Protein AF-A0A930EZW5-F1 (afdb_monomer)

Radius of gyration: 25.45 Å; Cα contacts (8 Å, |Δi|>4): 173; chains: 1; bounding box: 62×46×80 Å

Nearest PDB structures (foldseek):
  3tg9-assembly1_B  TM=8.718E-01  e=4.411E-03  Halalkalibacterium halodurans C-125
  1pwd-assembly1_A  TM=7.500E-01  e=1.173E-03  Streptomyces sp. R61
  3wwx-assembly1_A  TM=7.269E-01  e=1.323E-03  Streptomyces sp. 82F2
  3tg9-assembly1_A  TM=8.314E-01  e=5.960E-03  Halalkalibacterium halodurans C-125
  4y7p-assembly2_A  TM=7.668E-01  e=8.054E-03  Bacillus cereus

Foldseek 3Di:
DDDPDDDDDDPVVLLVVLVLLPDCVNDPPVVSVQQQDFDAPPDDAQWGHGNQWIWRQDPVRDIWIKDWDDDDQKIWIWTRHDVQSDIDTDIDPGDDLVRLVCSCVVCVRDPDPDPVVCVVCVPPDDPPPSCVRCVVVVVPPDPDPDPPPDPDPPPPPPPPPVPPPPPPPDDDDDD

Mean predicted aligned error: 14.69 Å

Secondary structure (DSSP, 8-state):
---SS-----HHHHHHHHHHHT-TTTS-HHHHHHHTS---TTS-SSEEE-SS-EEEE-TTS-EEEEEEEEETTEEEEEEEETTTTEEE--EESS--GGGGGGGGGGGGTS-----THHHH-TTSS-TTTTHHHHHHHHTTS---------TTSTTSSSSSSTTSSSSSSS-----

Solvent-accessible surface area (backbone atoms only — not comparable to full-atom values): 11528 Å² total; per-residue (Å²): 141,83,81,92,68,90,84,83,83,49,68,66,54,56,48,51,50,56,55,39,75,73,36,76,86,65,47,58,67,75,58,55,56,49,32,75,36,78,68,49,75,91,53,94,68,44,64,31,33,29,64,89,30,39,32,38,49,45,95,86,70,51,67,52,37,30,41,80,46,79,54,97,48,25,33,34,39,40,34,52,41,77,90,66,73,42,74,48,70,56,76,35,86,52,70,54,76,70,60,59,60,54,63,58,61,50,51,79,68,44,97,61,95,66,73,60,70,53,66,79,46,78,79,61,93,60,99,52,64,68,44,84,73,37,66,76,61,66,76,75,57,77,81,76,77,71,78,80,80,69,98,75,76,90,79,76,83,85,79,73,70,82,72,72,80,76,78,82,84,84,87,90,81,91,135

pLDDT: mean 73.07, std 25.07, range [30.05, 97.5]

Sequence (175 aa):
IYGDKNIYTTPRDLFNFSKALFSKDFLPKELMEKVFEPYSNEKKGVNNYGLGFRLKVFDEGKKLTYHNGWWHGSNTVFIHLRESITPIIPLSNKYSRKIYGTMLLSTLFEDFPFEIDKVINPDAETADSTEVFAEDTERAKTPKKKPKKTSADSLKATKTEETIQKTSESTEEED

Structure (mmCIF, N/CA/C/O backbone):
data_AF-A0A930EZW5-F1
#
_entry.id   AF-A0A930EZW5-F1
#
loop_
_atom_site.group_PDB
_atom_site.id
_atom_site.type_symbol
_atom_site.label_atom_id
_atom_site.label_alt_id
_atom_site.label_comp_id
_atom_site.label_asym_id
_atom_site.label_entity_id
_atom_site.label_seq_id
_atom_site.pdbx_PDB_ins_code
_atom_site.Cartn_x
_atom_site.Cartn_y
_atom_site.Cartn_z
_atom_site.occupancy
_atom_site.B_iso_or_equiv
_atom_site.auth_seq_id
_atom_site.auth_comp_id
_atom_site.auth_asym_id
_atom_site.auth_atom_id
_atom_site.pdbx_PDB_model_num
ATOM 1 N N . ILE A 1 1 ? 15.414 -15.643 11.398 1.00 51.69 1 ILE A N 1
ATOM 2 C CA . ILE A 1 1 ? 14.175 -14.908 11.747 1.00 51.69 1 ILE A CA 1
ATOM 3 C C . ILE A 1 1 ? 13.871 -13.993 10.564 1.00 51.69 1 ILE A C 1
ATOM 5 O O . ILE A 1 1 ? 14.757 -13.234 10.193 1.00 51.69 1 ILE A O 1
ATOM 9 N N . TYR A 1 2 ? 12.712 -14.156 9.918 1.00 73.94 2 TYR A N 1
ATOM 10 C CA . TYR A 1 2 ? 12.267 -13.402 8.731 1.00 73.94 2 TYR A CA 1
ATOM 11 C C . TYR A 1 2 ? 11.090 -12.494 9.125 1.00 73.94 2 TYR A C 1
ATOM 13 O O . TYR A 1 2 ? 10.327 -12.881 10.007 1.00 73.94 2 TYR A O 1
ATOM 21 N N . GLY A 1 3 ? 10.930 -11.319 8.504 1.00 81.56 3 GLY A N 1
ATOM 22 C CA . GLY A 1 3 ? 9.793 -10.436 8.813 1.00 81.56 3 GLY A CA 1
ATOM 23 C C . GLY A 1 3 ? 9.713 -9.118 8.036 1.00 81.56 3 GLY A C 1
ATOM 24 O O . GLY A 1 3 ? 8.628 -8.572 7.895 1.00 81.56 3 GLY A O 1
ATOM 25 N N . ASP A 1 4 ? 10.821 -8.614 7.493 1.00 83.06 4 ASP A N 1
ATOM 26 C CA . ASP A 1 4 ? 10.832 -7.389 6.682 1.00 83.06 4 ASP A CA 1
ATOM 27 C C . ASP A 1 4 ? 10.528 -7.657 5.196 1.00 83.06 4 ASP A C 1
ATOM 29 O O . ASP A 1 4 ? 9.942 -6.818 4.512 1.00 83.06 4 ASP A O 1
ATOM 33 N N . LYS A 1 5 ? 10.972 -8.813 4.681 1.00 84.00 5 LYS A N 1
ATOM 34 C CA . LYS A 1 5 ? 10.952 -9.188 3.258 1.00 84.00 5 LYS A CA 1
ATOM 35 C C . LYS A 1 5 ? 10.784 -10.704 3.076 1.00 84.00 5 LYS A C 1
ATOM 37 O O . LYS A 1 5 ? 10.674 -11.447 4.050 1.00 84.00 5 LYS A O 1
ATOM 42 N N . ASN A 1 6 ? 10.855 -11.157 1.818 1.00 87.81 6 ASN A N 1
ATOM 43 C CA . ASN A 1 6 ? 10.820 -12.560 1.354 1.00 87.81 6 ASN A CA 1
ATOM 44 C C . ASN A 1 6 ? 9.431 -13.163 1.089 1.00 87.81 6 ASN A C 1
ATOM 46 O O . ASN A 1 6 ? 9.313 -14.375 0.92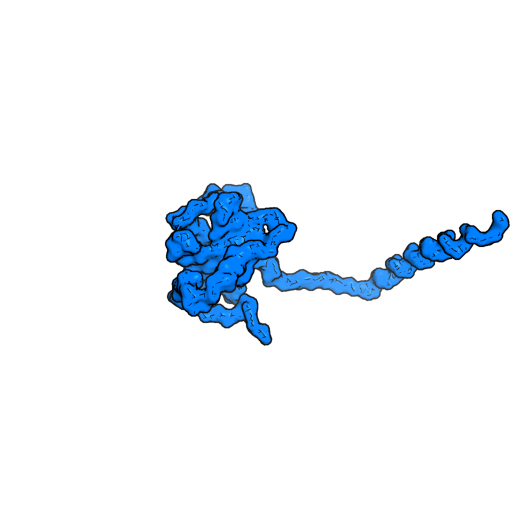7 1.00 87.81 6 ASN A O 1
ATOM 50 N N . ILE A 1 7 ? 8.393 -12.332 0.981 1.00 90.31 7 ILE A N 1
ATOM 51 C CA . ILE A 1 7 ? 7.096 -12.769 0.453 1.00 90.31 7 ILE A CA 1
ATOM 52 C C . ILE A 1 7 ? 7.133 -12.686 -1.075 1.00 90.31 7 ILE A C 1
ATOM 54 O O . ILE A 1 7 ? 7.425 -11.633 -1.642 1.00 90.31 7 ILE A O 1
ATOM 58 N N . TYR A 1 8 ? 6.808 -13.798 -1.730 1.00 91.06 8 TYR A N 1
ATOM 59 C CA . TYR A 1 8 ? 6.550 -13.865 -3.167 1.00 91.06 8 TYR A CA 1
ATOM 60 C C . TYR A 1 8 ? 5.039 -13.913 -3.383 1.00 91.06 8 TYR A C 1
ATOM 62 O O . TYR A 1 8 ? 4.331 -14.610 -2.660 1.00 91.06 8 TYR A O 1
ATOM 70 N N . THR A 1 9 ? 4.531 -13.142 -4.340 1.00 93.56 9 THR A N 1
ATOM 71 C CA . THR A 1 9 ? 3.088 -12.950 -4.520 1.00 93.56 9 THR A CA 1
ATOM 72 C C . THR A 1 9 ? 2.756 -12.598 -5.968 1.00 93.56 9 THR A C 1
ATOM 74 O O . THR A 1 9 ? 3.645 -12.253 -6.751 1.00 93.56 9 THR A O 1
ATOM 77 N N . THR A 1 10 ? 1.477 -12.671 -6.327 1.00 96.00 10 THR A N 1
ATOM 78 C CA . THR A 1 10 ? 0.946 -12.226 -7.621 1.00 96.00 10 THR A CA 1
ATOM 79 C C . THR A 1 10 ? 0.025 -11.010 -7.445 1.00 96.00 10 THR A C 1
ATOM 81 O O . THR A 1 10 ? -0.491 -10.786 -6.347 1.00 96.00 10 THR A O 1
ATOM 84 N N . PRO A 1 11 ? -0.275 -10.232 -8.508 1.00 95.25 11 PRO A N 1
ATOM 85 C CA . PRO A 1 11 ? -1.289 -9.176 -8.425 1.00 95.25 11 PRO A CA 1
ATOM 86 C C . PRO A 1 11 ? -2.646 -9.682 -7.921 1.00 95.25 11 PRO A C 1
ATOM 88 O O . PRO A 1 11 ? -3.350 -8.970 -7.212 1.00 95.25 11 PRO A O 1
ATOM 91 N N . ARG A 1 12 ? -3.006 -10.925 -8.266 1.00 97.44 12 ARG A N 1
ATOM 92 C CA . ARG A 1 12 ? -4.258 -11.560 -7.840 1.00 97.44 12 ARG A CA 1
ATOM 93 C C . ARG A 1 12 ? -4.275 -11.825 -6.336 1.00 97.44 12 ARG A C 1
ATOM 95 O O . ARG A 1 12 ? -5.296 -11.593 -5.696 1.00 97.44 12 ARG A O 1
ATOM 102 N N . ASP A 1 13 ? -3.155 -12.265 -5.777 1.00 97.50 13 ASP A N 1
ATOM 103 C CA . ASP A 1 13 ? -3.037 -12.505 -4.338 1.00 97.50 13 ASP A CA 1
ATOM 104 C C . ASP A 1 13 ? -3.046 -11.189 -3.559 1.00 97.50 13 ASP A C 1
ATOM 106 O O . ASP A 1 13 ? -3.759 -11.076 -2.567 1.00 97.50 13 ASP A O 1
ATOM 110 N N . LEU A 1 14 ? -2.344 -10.160 -4.048 1.00 96.75 14 LEU A N 1
ATOM 111 C CA . LEU A 1 14 ? -2.392 -8.813 -3.466 1.00 96.75 14 LEU A CA 1
ATOM 112 C C . LEU A 1 14 ? -3.793 -8.190 -3.555 1.00 96.75 14 LEU A C 1
ATOM 114 O O . LEU A 1 14 ? -4.225 -7.494 -2.638 1.00 96.75 14 LEU A O 1
ATOM 118 N N . PHE A 1 15 ? -4.538 -8.470 -4.624 1.00 97.12 15 PHE A N 1
ATOM 119 C CA . PHE A 1 15 ? -5.938 -8.074 -4.729 1.00 97.12 15 PHE A CA 1
ATOM 120 C C . PHE A 1 15 ? -6.807 -8.783 -3.681 1.00 97.12 15 PHE A C 1
ATOM 122 O O . PHE A 1 15 ? -7.602 -8.135 -3.001 1.00 97.12 15 PHE A O 1
ATOM 129 N N . ASN A 1 16 ? -6.624 -10.092 -3.490 1.0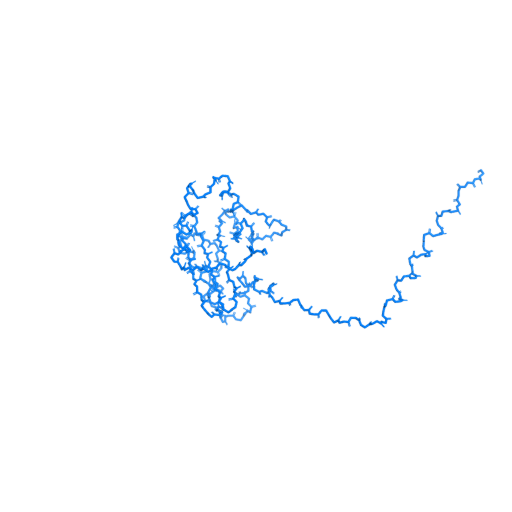0 97.12 16 ASN A N 1
ATOM 130 C CA . ASN A 1 16 ? -7.307 -10.835 -2.429 1.00 97.12 16 ASN A CA 1
ATOM 131 C C . ASN A 1 16 ? -6.912 -10.339 -1.031 1.00 97.12 16 ASN A C 1
ATOM 133 O O . ASN A 1 16 ? -7.776 -10.240 -0.164 1.00 97.12 16 ASN A O 1
ATOM 137 N N . PHE A 1 17 ? -5.648 -9.968 -0.824 1.00 96.69 17 PHE A N 1
ATOM 138 C CA . PHE A 1 17 ? -5.186 -9.332 0.407 1.00 96.69 17 PHE A CA 1
ATOM 139 C C . PHE A 1 17 ? -5.894 -7.992 0.642 1.00 96.69 17 PHE A C 1
ATOM 141 O O . PHE A 1 17 ? -6.427 -7.774 1.725 1.00 96.69 17 PHE A O 1
ATOM 148 N N . SER A 1 18 ? -6.015 -7.141 -0.384 1.00 96.44 18 SER A N 1
ATOM 149 C CA . SER A 1 18 ? -6.806 -5.905 -0.295 1.00 96.44 18 SER A CA 1
ATOM 150 C C . SER A 1 18 ? -8.262 -6.179 0.092 1.00 96.44 18 SER A C 1
ATOM 152 O O . SER A 1 18 ? -8.799 -5.529 0.982 1.00 96.44 18 SER A O 1
ATOM 154 N N . LYS A 1 19 ? -8.897 -7.190 -0.518 1.00 96.12 19 LYS A N 1
ATOM 155 C CA . LYS A 1 19 ? -10.256 -7.610 -0.141 1.00 96.12 19 LYS A CA 1
ATOM 156 C C . LYS A 1 19 ? -10.332 -8.079 1.311 1.00 96.12 19 LYS A C 1
ATOM 158 O O . LYS A 1 19 ? -11.300 -7.762 1.996 1.00 96.12 19 LYS A O 1
ATOM 163 N N . ALA A 1 20 ? -9.329 -8.819 1.778 1.00 96.38 20 ALA A N 1
ATOM 164 C CA . ALA A 1 20 ? -9.262 -9.291 3.153 1.00 96.38 20 ALA A CA 1
ATOM 165 C C . ALA A 1 20 ? -9.151 -8.128 4.152 1.00 96.38 20 ALA A C 1
ATOM 167 O O . ALA A 1 20 ? -9.811 -8.169 5.182 1.00 96.38 20 ALA A O 1
ATOM 168 N N . LEU A 1 21 ? -8.428 -7.050 3.821 1.00 95.44 21 LEU A N 1
ATOM 169 C CA . LEU A 1 21 ? -8.335 -5.845 4.661 1.00 95.44 21 LEU A CA 1
ATOM 170 C C . LEU A 1 21 ? -9.682 -5.130 4.883 1.00 95.44 21 LEU A C 1
ATOM 172 O O . LEU A 1 21 ? -9.831 -4.407 5.862 1.00 95.44 21 LEU A O 1
ATOM 176 N N . PHE A 1 22 ? -10.678 -5.352 4.023 1.00 94.06 22 PHE A N 1
ATOM 177 C CA . PHE A 1 22 ? -12.045 -4.856 4.235 1.00 94.06 22 PHE A CA 1
ATOM 178 C C . PHE A 1 22 ? -12.946 -5.844 4.990 1.00 94.06 22 PHE A C 1
ATOM 180 O O . PHE A 1 22 ? -14.046 -5.482 5.412 1.00 94.06 22 PHE A O 1
ATOM 187 N N . SER A 1 23 ? -12.512 -7.096 5.156 1.00 94.38 23 SER A N 1
ATOM 188 C CA . SER A 1 23 ? -13.294 -8.128 5.829 1.00 94.38 23 SER A CA 1
ATOM 189 C C . SER A 1 23 ? -13.230 -7.977 7.347 1.00 94.38 23 SER A C 1
ATOM 191 O O . SER A 1 23 ? -12.157 -7.812 7.927 1.00 94.38 23 SER A O 1
ATOM 193 N N . LYS A 1 24 ? -14.383 -8.130 8.006 1.00 93.38 24 LYS A N 1
ATOM 194 C CA . LYS A 1 24 ? -14.480 -8.187 9.475 1.00 93.38 24 LYS A CA 1
ATOM 195 C C . LYS A 1 24 ? -13.850 -9.455 10.059 1.00 93.38 24 LYS A C 1
ATOM 197 O O . LYS A 1 24 ? -13.481 -9.458 11.227 1.00 93.38 24 LYS A O 1
ATOM 202 N N . ASP A 1 25 ? -13.710 -10.494 9.238 1.00 94.31 25 ASP A N 1
ATOM 203 C CA . ASP A 1 25 ? -13.208 -11.805 9.656 1.00 94.31 25 ASP A CA 1
ATOM 204 C C . ASP A 1 25 ? -11.689 -11.950 9.460 1.00 94.31 25 ASP A C 1
ATOM 206 O O . ASP A 1 25 ? -11.120 -12.979 9.812 1.00 94.31 25 ASP A O 1
ATOM 210 N N . PHE A 1 26 ? -11.015 -10.947 8.878 1.00 95.06 26 PHE A N 1
ATOM 211 C CA . PHE A 1 26 ? -9.572 -11.015 8.630 1.00 95.06 26 PHE A CA 1
ATOM 212 C C . PHE A 1 26 ? -8.742 -10.615 9.853 1.00 95.06 26 PHE A C 1
ATOM 214 O O . PHE A 1 26 ? -7.850 -11.358 10.255 1.00 95.06 26 PHE A O 1
ATOM 221 N N . LEU A 1 27 ? -9.043 -9.461 10.460 1.00 95.12 27 LEU A N 1
ATOM 222 C CA . LEU A 1 27 ? -8.457 -9.019 11.729 1.00 95.12 27 LEU A CA 1
ATOM 223 C C . LEU A 1 27 ? -9.552 -8.445 12.638 1.00 95.12 27 LEU A C 1
ATOM 225 O O . LEU A 1 27 ? -10.509 -7.853 12.130 1.00 95.12 27 LEU A O 1
ATOM 229 N N . PRO A 1 28 ? -9.393 -8.530 13.973 1.00 95.81 28 PRO A N 1
ATOM 230 C CA . PRO A 1 28 ? -10.262 -7.824 14.906 1.00 95.81 28 PRO A CA 1
ATOM 231 C C . PRO A 1 28 ? -10.328 -6.331 14.578 1.00 95.81 28 PRO A C 1
ATOM 233 O O . PRO A 1 28 ? -9.307 -5.719 14.257 1.00 95.81 28 PRO A O 1
ATOM 236 N N . LYS A 1 29 ? -11.516 -5.731 14.712 1.00 94.00 29 LYS A N 1
ATOM 237 C CA . LYS A 1 29 ? -11.761 -4.318 14.378 1.00 94.00 29 LYS A CA 1
ATOM 238 C C . LYS A 1 29 ? -10.740 -3.373 15.026 1.00 94.00 29 LYS A C 1
ATOM 240 O O . LYS A 1 29 ? -10.168 -2.537 14.336 1.00 94.00 29 LYS A O 1
ATOM 245 N N . GLU A 1 30 ? -10.462 -3.563 16.314 1.00 94.88 30 GLU A N 1
ATOM 246 C CA . GLU A 1 30 ? -9.492 -2.753 17.066 1.00 94.88 30 GLU A CA 1
ATOM 247 C C . GLU A 1 30 ? -8.074 -2.834 16.488 1.00 94.88 30 GLU A C 1
ATOM 249 O O . GLU A 1 30 ? -7.335 -1.854 16.486 1.00 94.88 30 GLU A O 1
ATOM 254 N N . LEU A 1 31 ? -7.677 -4.006 15.984 1.00 94.62 31 LEU A N 1
ATOM 255 C CA . LEU A 1 31 ? -6.369 -4.184 15.364 1.00 94.62 31 LEU A CA 1
ATOM 256 C C . LEU A 1 31 ? -6.341 -3.558 13.968 1.00 94.62 3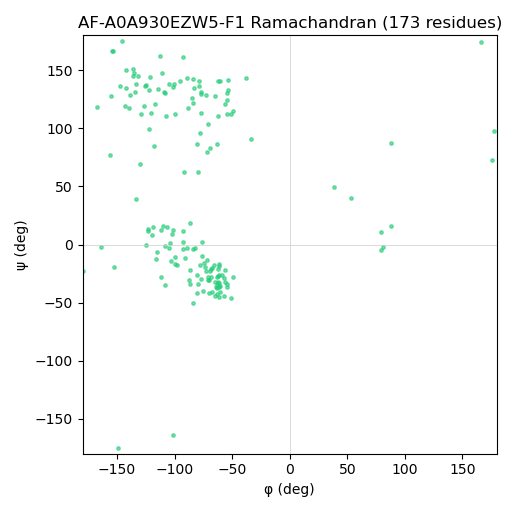1 LEU A C 1
ATOM 258 O O . LEU A 1 31 ? -5.361 -2.910 13.614 1.00 94.62 31 LEU A O 1
ATOM 262 N N . MET A 1 32 ? -7.422 -3.704 13.200 1.00 94.81 32 MET A N 1
ATOM 263 C CA . MET A 1 32 ? -7.541 -3.100 11.874 1.00 94.81 32 MET A CA 1
ATOM 264 C C . MET A 1 32 ? -7.478 -1.567 11.928 1.00 94.81 32 MET A C 1
ATOM 266 O O . MET A 1 32 ? -6.876 -0.940 11.061 1.00 94.81 32 MET A O 1
ATOM 270 N N . GLU A 1 33 ? -8.054 -0.946 12.958 1.00 92.88 33 GLU A N 1
ATOM 271 C CA . GLU A 1 33 ? -7.954 0.503 13.169 1.00 92.88 33 GLU A CA 1
ATOM 272 C C . GLU A 1 33 ? -6.502 0.941 13.413 1.00 92.88 33 GLU A C 1
ATOM 274 O O . GLU A 1 33 ? -6.043 1.895 12.782 1.00 92.88 33 GLU A O 1
ATOM 279 N N . LYS A 1 34 ? -5.750 0.177 14.216 1.00 94.75 34 LYS A N 1
ATOM 280 C CA . LYS A 1 34 ? -4.324 0.429 14.490 1.00 94.75 34 LYS A CA 1
ATOM 281 C C . LYS A 1 34 ? -3.434 0.286 13.257 1.00 94.75 34 LYS A C 1
ATOM 283 O O . LYS A 1 34 ? -2.451 1.006 13.126 1.00 94.75 34 LYS A O 1
ATOM 288 N N . VAL A 1 35 ? -3.766 -0.607 12.320 1.00 94.75 35 VAL A N 1
ATOM 289 C CA . VAL A 1 35 ? -2.978 -0.800 11.084 1.00 94.75 35 VAL A CA 1
ATOM 290 C C . VAL A 1 35 ? -2.795 0.506 10.308 1.00 94.75 35 VAL A C 1
ATOM 292 O O . VAL A 1 35 ? -1.715 0.763 9.776 1.00 94.75 35 VAL A O 1
ATOM 295 N N . PHE A 1 36 ? -3.817 1.358 10.297 1.00 93.94 36 PHE A N 1
ATOM 296 C CA . PHE A 1 36 ? -3.841 2.603 9.528 1.00 93.94 36 PHE A CA 1
ATOM 297 C C . PHE A 1 36 ? -3.772 3.859 10.411 1.00 93.94 36 PHE A C 1
ATOM 299 O O . PHE A 1 36 ? -4.104 4.966 9.969 1.00 93.94 36 PHE A O 1
ATOM 306 N N . GLU A 1 37 ? -3.373 3.693 11.669 1.00 94.06 37 GLU A N 1
ATOM 307 C CA . GLU A 1 37 ? -3.135 4.792 12.591 1.00 94.06 37 GLU A CA 1
ATOM 308 C C . GLU A 1 37 ? -1.723 5.374 12.372 1.00 94.06 37 GLU A C 1
ATOM 310 O O . GLU A 1 37 ? -0.765 4.616 12.217 1.00 94.06 37 GLU A O 1
ATOM 315 N N . PRO A 1 38 ? -1.567 6.708 12.317 1.00 93.25 38 PRO A N 1
ATOM 316 C CA . PRO A 1 38 ? -0.263 7.343 12.163 1.00 93.25 38 PRO A CA 1
ATOM 317 C C . PRO A 1 38 ? 0.537 7.356 13.477 1.00 93.25 38 PRO A C 1
ATOM 319 O O . PRO A 1 38 ? 0.190 8.079 14.414 1.00 93.25 38 PRO A O 1
ATOM 322 N N . TYR A 1 39 ? 1.652 6.623 13.529 1.00 92.38 39 TYR A N 1
ATOM 323 C CA . TYR A 1 39 ? 2.529 6.560 14.709 1.00 92.38 39 TYR A CA 1
ATOM 324 C C . TYR A 1 39 ? 3.822 7.385 14.587 1.00 92.38 39 TYR A C 1
ATOM 326 O O . TYR A 1 39 ? 4.490 7.644 15.586 1.00 92.38 39 TYR A O 1
ATOM 334 N N . SER A 1 40 ? 4.189 7.835 13.386 1.00 87.75 40 SER A N 1
ATOM 335 C CA . SER A 1 40 ? 5.449 8.537 13.103 1.00 87.75 40 SER A CA 1
ATOM 336 C C . SER A 1 40 ? 5.311 10.062 13.223 1.00 87.75 40 SER A C 1
ATOM 338 O O . SER A 1 40 ? 5.522 10.791 12.256 1.00 87.75 40 SER A O 1
ATOM 340 N N . ASN A 1 41 ? 4.977 10.554 14.419 1.00 84.19 41 ASN A N 1
ATOM 341 C CA . ASN A 1 41 ? 4.662 11.972 14.662 1.00 84.19 41 ASN A CA 1
ATOM 342 C C . ASN A 1 41 ? 5.865 12.829 15.115 1.00 84.19 41 ASN A C 1
ATOM 344 O O . ASN A 1 41 ? 5.693 13.969 15.539 1.00 84.19 41 ASN A O 1
ATOM 348 N N . GLU A 1 42 ? 7.092 12.303 15.027 1.00 83.12 42 GLU A N 1
ATOM 349 C CA . GLU A 1 42 ? 8.320 13.002 15.450 1.00 83.12 42 GLU A CA 1
ATOM 350 C C . GLU A 1 42 ? 8.671 14.208 14.565 1.00 83.12 42 GLU A C 1
ATOM 352 O O . GLU A 1 42 ? 9.309 15.159 15.017 1.00 83.12 42 GLU A O 1
ATOM 357 N N . LYS A 1 43 ? 8.266 14.176 13.291 1.00 79.19 43 LYS A N 1
ATOM 358 C CA . LYS A 1 43 ? 8.494 15.251 12.322 1.00 79.19 43 LYS A CA 1
ATOM 359 C C . LYS A 1 43 ? 7.161 15.734 11.778 1.00 79.19 43 LYS A C 1
ATOM 361 O O . LYS A 1 43 ? 6.334 14.929 11.364 1.00 79.19 43 LYS A O 1
ATOM 366 N N . LYS A 1 44 ? 6.978 17.055 11.735 1.00 77.94 44 LYS A N 1
ATOM 367 C CA . LYS A 1 44 ? 5.831 17.659 11.050 1.00 77.94 44 LYS A CA 1
ATOM 368 C C . LYS A 1 44 ? 5.937 17.370 9.553 1.00 77.94 44 LYS A C 1
ATOM 370 O O . LYS A 1 44 ? 6.975 17.643 8.952 1.00 77.94 44 LYS A O 1
ATOM 375 N N . GLY A 1 45 ? 4.876 16.825 8.971 1.00 83.31 45 GLY A N 1
ATOM 376 C CA . GLY A 1 45 ? 4.801 16.524 7.547 1.00 83.31 45 GLY A CA 1
ATOM 377 C C . GLY A 1 45 ? 3.630 15.608 7.209 1.00 83.31 45 GLY A C 1
ATOM 378 O O . GLY A 1 45 ? 2.949 15.095 8.092 1.00 83.31 45 GLY A O 1
ATOM 379 N N . VAL A 1 46 ? 3.432 15.399 5.909 1.00 86.94 46 VAL A N 1
ATOM 380 C CA . VAL A 1 46 ? 2.366 14.543 5.362 1.00 86.94 46 VAL A CA 1
ATOM 381 C C . VAL A 1 46 ? 2.721 13.058 5.498 1.00 86.94 46 VAL A C 1
ATOM 383 O O . VAL A 1 46 ? 1.845 12.209 5.629 1.00 86.94 46 VAL A O 1
ATOM 386 N N . ASN A 1 47 ? 4.011 12.718 5.474 1.00 89.25 47 ASN A N 1
ATOM 387 C CA . ASN A 1 47 ? 4.476 11.334 5.523 1.00 89.25 47 ASN A CA 1
ATOM 388 C C . ASN A 1 47 ? 4.386 10.764 6.944 1.00 89.25 47 ASN A C 1
ATOM 390 O O . ASN A 1 47 ? 4.914 11.340 7.892 1.00 89.25 47 ASN A O 1
ATOM 394 N N . ASN A 1 48 ? 3.773 9.591 7.073 1.00 92.94 48 ASN A N 1
ATOM 395 C CA . ASN A 1 48 ? 3.615 8.878 8.332 1.00 92.94 48 ASN A CA 1
ATOM 396 C C . ASN A 1 48 ? 3.691 7.351 8.117 1.00 92.94 48 ASN A C 1
ATOM 398 O O . ASN A 1 48 ? 3.801 6.864 6.986 1.00 92.94 48 ASN A O 1
ATOM 402 N N . TYR A 1 49 ? 3.653 6.583 9.204 1.00 93.44 49 TYR A N 1
ATOM 403 C CA . TYR A 1 49 ? 3.761 5.127 9.181 1.00 93.44 49 TYR A CA 1
ATOM 404 C C . TYR A 1 49 ? 2.772 4.504 10.174 1.00 93.44 49 TYR A C 1
ATOM 406 O O . TYR A 1 49 ? 2.737 4.899 11.341 1.00 93.44 49 TYR A O 1
ATOM 414 N N . GLY A 1 50 ? 1.981 3.548 9.687 1.00 94.12 50 GLY A N 1
ATOM 415 C CA . GLY A 1 50 ? 1.107 2.684 10.483 1.00 94.12 50 GLY A CA 1
ATOM 416 C C . GLY A 1 50 ? 1.716 1.295 10.679 1.00 94.12 50 GLY A C 1
ATOM 417 O O . GLY A 1 50 ? 2.905 1.082 10.441 1.00 94.12 50 GLY A O 1
ATOM 418 N N . LEU A 1 51 ? 0.926 0.300 11.083 1.00 94.50 51 LEU A N 1
ATOM 419 C CA . LEU A 1 51 ? 1.456 -1.059 11.251 1.00 94.50 51 LEU A CA 1
ATOM 420 C C . LEU A 1 51 ? 1.602 -1.746 9.890 1.00 94.50 51 LEU A C 1
ATOM 422 O O . LEU A 1 51 ? 0.658 -2.318 9.355 1.00 94.50 51 LEU A O 1
ATOM 426 N N . GLY A 1 52 ? 2.809 -1.685 9.328 1.00 92.75 52 GLY A N 1
ATOM 427 C CA . GLY A 1 52 ? 3.129 -2.330 8.052 1.00 92.75 52 GLY A CA 1
ATOM 428 C C . GLY A 1 52 ? 2.648 -1.568 6.816 1.00 92.75 52 GLY A C 1
ATOM 429 O O . GLY A 1 52 ? 2.735 -2.104 5.718 1.00 92.75 52 GLY A O 1
ATOM 430 N N . PHE A 1 53 ? 2.191 -0.322 6.969 1.00 95.56 53 PHE A N 1
ATOM 431 C CA . PHE A 1 53 ? 1.804 0.555 5.864 1.00 95.56 53 PHE A CA 1
ATOM 432 C C . PHE A 1 53 ? 2.417 1.942 6.007 1.00 95.56 53 PHE A C 1
ATOM 434 O O . PHE A 1 53 ? 2.530 2.493 7.100 1.00 95.56 53 PHE A O 1
ATOM 441 N N . ARG A 1 54 ? 2.754 2.530 4.863 1.00 94.44 54 ARG A N 1
ATOM 442 C CA . ARG A 1 54 ? 3.063 3.948 4.729 1.00 94.44 54 ARG A CA 1
ATOM 443 C C . ARG A 1 54 ? 1.768 4.722 4.573 1.00 94.44 54 ARG A C 1
ATOM 445 O O . ARG A 1 54 ? 0.836 4.270 3.905 1.00 94.44 54 ARG A O 1
ATOM 452 N N . LEU A 1 55 ? 1.738 5.898 5.179 1.00 93.44 55 LEU A N 1
ATOM 453 C CA . LEU A 1 55 ? 0.587 6.784 5.179 1.00 93.44 55 LEU A CA 1
ATOM 454 C C . LEU A 1 55 ? 1.026 8.156 4.667 1.00 93.44 55 LEU A C 1
ATOM 456 O O . LEU A 1 55 ? 2.078 8.659 5.059 1.00 93.44 55 LEU A O 1
ATOM 460 N N . LYS A 1 56 ? 0.220 8.766 3.801 1.00 91.31 56 LYS A N 1
ATOM 461 C CA . LYS A 1 56 ? 0.238 10.214 3.580 1.00 91.31 56 LYS A CA 1
ATOM 462 C C . LYS A 1 56 ? -1.029 10.788 4.204 1.00 91.31 56 LYS A C 1
ATOM 464 O O . LYS A 1 56 ? -2.124 10.469 3.749 1.00 91.31 56 LY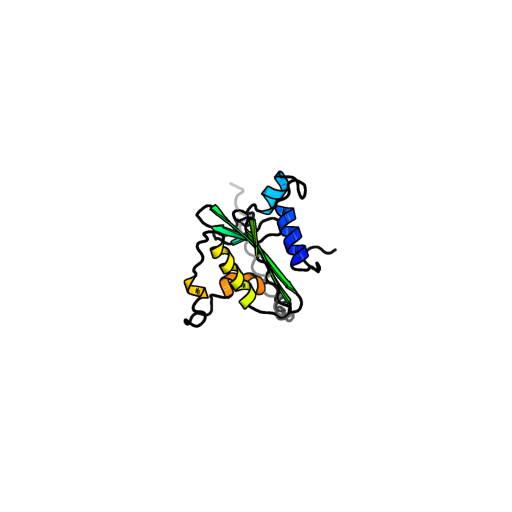S A O 1
ATOM 469 N N . VAL A 1 57 ? -0.865 11.540 5.288 1.00 90.75 57 VAL A N 1
ATOM 470 C CA . VAL A 1 57 ? -1.942 12.177 6.053 1.00 90.75 57 VAL A CA 1
ATOM 471 C C . VAL A 1 57 ? -2.015 13.636 5.625 1.00 90.75 57 VAL A C 1
ATOM 473 O O . VAL A 1 57 ? -1.079 14.394 5.868 1.00 90.75 57 VAL A O 1
ATOM 476 N N . PHE A 1 58 ? -3.103 14.005 4.959 1.00 88.00 58 PHE A N 1
ATOM 477 C CA . PHE A 1 58 ? -3.326 15.364 4.468 1.00 88.00 58 PHE A CA 1
ATOM 478 C C . PHE A 1 58 ? -4.110 16.199 5.490 1.00 88.00 58 PHE A C 1
ATOM 480 O O . PHE A 1 58 ? -4.769 15.644 6.372 1.00 88.00 58 PHE A O 1
ATOM 487 N N . ASP A 1 59 ? -4.063 17.527 5.354 1.00 77.38 59 ASP A N 1
ATOM 488 C CA . ASP A 1 59 ? -4.662 18.471 6.314 1.00 77.38 59 ASP A CA 1
ATOM 489 C C . ASP A 1 59 ? -6.188 18.308 6.457 1.00 77.38 59 ASP A C 1
ATOM 491 O O . ASP A 1 59 ? -6.749 18.562 7.519 1.00 77.38 59 ASP A O 1
ATOM 495 N N . GLU A 1 60 ? -6.856 17.793 5.421 1.00 76.88 60 GLU A N 1
ATOM 496 C CA . GLU A 1 60 ? -8.291 17.465 5.424 1.00 76.88 60 GLU A CA 1
ATOM 497 C C . GLU A 1 60 ? -8.628 16.168 6.187 1.00 76.88 60 GLU A C 1
ATOM 499 O O . GLU A 1 60 ? -9.773 15.723 6.205 1.00 76.88 60 GLU A O 1
ATOM 504 N N . GLY A 1 61 ? -7.634 15.503 6.785 1.00 78.69 61 GLY A N 1
ATOM 505 C CA . GLY A 1 61 ? -7.798 14.218 7.467 1.00 78.69 61 GLY A CA 1
ATOM 506 C C . GLY A 1 61 ? -7.864 13.007 6.530 1.00 78.69 61 GLY A C 1
ATOM 507 O O . GLY A 1 61 ? -7.862 11.873 7.018 1.00 78.69 61 GLY A O 1
ATOM 508 N N . LYS A 1 62 ? -7.859 13.223 5.206 1.00 87.44 62 LYS A N 1
ATOM 509 C CA . LYS A 1 62 ? -7.732 12.169 4.189 1.00 87.44 62 LYS A CA 1
ATOM 510 C C . LYS A 1 62 ? -6.386 11.459 4.316 1.00 87.44 62 LYS A C 1
ATOM 512 O O . LYS A 1 62 ? -5.349 12.083 4.567 1.00 87.44 62 LYS A O 1
ATOM 517 N N . LYS A 1 63 ? -6.396 10.137 4.130 1.00 91.25 63 LYS A N 1
ATOM 518 C CA . LYS A 1 63 ? -5.216 9.282 4.312 1.00 91.25 63 LYS A CA 1
ATOM 519 C C . LYS A 1 63 ? -5.000 8.386 3.107 1.00 91.25 63 LYS A C 1
ATOM 521 O O . LYS A 1 63 ? -5.734 7.424 2.899 1.00 91.25 63 LYS A O 1
ATOM 526 N N . LEU A 1 64 ? -3.919 8.629 2.381 1.00 92.69 64 LEU A N 1
ATOM 527 C CA . LEU A 1 64 ? -3.460 7.706 1.354 1.00 92.69 64 LEU A CA 1
ATOM 528 C C . LEU A 1 64 ? -2.610 6.613 1.999 1.00 92.69 64 LEU A C 1
ATOM 530 O O . LEU A 1 64 ? -1.575 6.891 2.606 1.00 92.69 64 LEU A O 1
ATOM 534 N N . THR A 1 65 ? -3.026 5.363 1.818 1.00 95.12 65 THR A N 1
ATOM 535 C CA . THR A 1 65 ? -2.344 4.198 2.386 1.00 95.12 65 THR A CA 1
ATOM 536 C C . THR A 1 65 ? -1.629 3.406 1.301 1.00 95.12 65 THR A C 1
ATOM 538 O O . THR A 1 65 ? -2.224 3.061 0.278 1.00 95.12 65 THR A O 1
ATOM 541 N N . TYR A 1 66 ? -0.355 3.085 1.520 1.00 95.81 66 TYR A N 1
ATOM 542 C CA . TYR A 1 66 ? 0.441 2.347 0.545 1.00 95.81 66 TYR A CA 1
ATOM 543 C C . TYR A 1 66 ? 1.594 1.561 1.174 1.00 95.81 66 TYR A C 1
ATOM 545 O O . TYR A 1 66 ? 1.973 1.770 2.322 1.00 95.81 66 TYR A O 1
ATOM 553 N N . HIS A 1 67 ? 2.192 0.654 0.409 1.00 95.44 67 HIS A N 1
ATOM 554 C CA . HIS A 1 67 ? 3.431 -0.022 0.763 1.00 95.44 67 HIS A CA 1
ATOM 555 C C . HIS A 1 67 ? 4.309 -0.216 -0.474 1.00 95.44 67 HIS A C 1
ATOM 557 O O . HIS A 1 67 ? 3.842 -0.648 -1.528 1.00 95.44 67 HIS A O 1
ATOM 563 N N . ASN A 1 68 ? 5.601 0.076 -0.334 1.00 93.75 68 ASN A N 1
ATOM 564 C CA . ASN A 1 68 ? 6.584 -0.071 -1.403 1.00 93.75 68 ASN A CA 1
ATOM 565 C C . ASN A 1 68 ? 7.382 -1.363 -1.214 1.00 93.75 68 ASN A C 1
ATOM 567 O O . ASN A 1 68 ? 7.801 -1.692 -0.105 1.00 93.75 68 ASN A O 1
ATOM 571 N N . GLY A 1 69 ? 7.630 -2.077 -2.308 1.00 92.31 69 GLY A N 1
ATOM 572 C CA . GLY A 1 69 ? 8.543 -3.213 -2.352 1.00 92.31 69 GLY A CA 1
ATOM 573 C C . GLY A 1 69 ? 9.740 -2.894 -3.236 1.00 92.31 69 GLY A C 1
ATOM 574 O O . GLY A 1 69 ? 9.587 -2.377 -4.341 1.00 92.31 69 GLY A O 1
ATOM 575 N N . TRP A 1 70 ? 10.943 -3.206 -2.760 1.00 91.38 70 TRP A N 1
ATOM 576 C CA . TRP A 1 70 ? 12.151 -3.182 -3.580 1.00 91.38 70 TRP A CA 1
ATOM 577 C C . TRP A 1 70 ? 13.083 -4.323 -3.181 1.00 91.38 70 TRP A C 1
ATOM 579 O O . TRP A 1 70 ? 13.538 -4.412 -2.030 1.00 91.38 70 TRP A O 1
ATOM 589 N N . TRP A 1 71 ? 13.346 -5.207 -4.142 1.00 88.69 71 TRP A N 1
ATOM 590 C CA . TRP A 1 71 ? 14.180 -6.383 -3.943 1.00 88.69 71 TRP A CA 1
ATOM 591 C C . TRP A 1 71 ? 14.801 -6.871 -5.252 1.00 88.69 71 TRP A C 1
ATOM 593 O O . TRP A 1 71 ? 14.091 -7.066 -6.232 1.00 88.69 71 TRP A O 1
ATOM 603 N N . HIS A 1 72 ? 16.126 -7.060 -5.265 1.00 86.25 72 HIS A N 1
ATOM 604 C CA . HIS A 1 72 ? 16.911 -7.611 -6.385 1.00 86.25 72 HIS A CA 1
ATOM 605 C C . HIS A 1 72 ? 16.465 -7.164 -7.787 1.00 86.25 72 HIS A C 1
ATOM 607 O O . HIS A 1 72 ? 16.286 -7.964 -8.698 1.00 86.25 72 HIS A O 1
ATOM 613 N N . GLY A 1 73 ? 16.292 -5.854 -7.962 1.00 86.12 73 GLY A N 1
ATOM 614 C CA . GLY A 1 73 ? 15.933 -5.280 -9.256 1.00 86.12 73 GLY A CA 1
ATOM 615 C C . GLY A 1 73 ? 14.447 -5.355 -9.599 1.00 86.12 73 GLY A C 1
ATOM 616 O O . GLY A 1 73 ? 14.073 -4.784 -10.608 1.00 86.12 73 GLY A O 1
ATOM 617 N N . SER A 1 74 ? 13.592 -5.952 -8.772 1.00 91.06 74 SER A N 1
ATOM 618 C CA . SER A 1 74 ? 12.138 -5.781 -8.852 1.00 91.06 74 SER A CA 1
ATOM 619 C C . SER A 1 74 ? 11.682 -4.685 -7.891 1.00 91.06 74 SER A C 1
ATOM 621 O O . SER A 1 74 ? 12.193 -4.573 -6.771 1.00 91.06 74 SER A O 1
ATOM 623 N N . ASN A 1 75 ? 10.727 -3.864 -8.317 1.00 93.88 75 ASN A N 1
ATOM 624 C CA . ASN A 1 75 ? 10.063 -2.901 -7.447 1.00 93.88 75 ASN A CA 1
ATOM 625 C C . ASN A 1 75 ? 8.551 -2.903 -7.668 1.00 93.88 75 ASN A C 1
ATOM 627 O O . ASN A 1 75 ? 8.062 -3.181 -8.761 1.00 93.88 75 ASN A O 1
ATOM 631 N N . THR A 1 76 ? 7.816 -2.646 -6.594 1.00 94.56 76 THR A N 1
ATOM 632 C CA . THR A 1 76 ? 6.360 -2.768 -6.530 1.00 94.56 76 THR A CA 1
ATOM 633 C C . THR A 1 76 ? 5.796 -1.635 -5.686 1.00 94.56 76 THR A C 1
ATOM 635 O O . THR A 1 76 ? 6.443 -1.178 -4.740 1.00 94.56 76 THR A O 1
ATOM 638 N N . VAL A 1 77 ? 4.575 -1.218 -5.995 1.00 95.50 77 VAL A N 1
ATOM 639 C CA . VAL A 1 77 ? 3.778 -0.351 -5.122 1.00 95.50 77 VAL A CA 1
ATOM 640 C C . VAL A 1 77 ? 2.459 -1.069 -4.882 1.00 95.50 77 VAL A C 1
ATOM 642 O O . VAL A 1 77 ? 1.895 -1.666 -5.794 1.00 95.50 77 VAL A O 1
ATOM 645 N N . PHE A 1 78 ? 1.988 -1.058 -3.647 1.00 97.12 78 PHE A N 1
ATOM 646 C CA . PHE A 1 78 ? 0.657 -1.517 -3.287 1.00 97.12 78 PHE A CA 1
ATOM 647 C C . PHE A 1 78 ? -0.064 -0.346 -2.644 1.00 97.12 78 PHE A C 1
ATOM 649 O O . PHE A 1 78 ? 0.347 0.104 -1.580 1.00 97.12 78 PHE A O 1
ATOM 656 N N . ILE A 1 79 ? -1.095 0.173 -3.297 1.00 96.62 79 ILE A N 1
ATOM 657 C CA . ILE A 1 79 ? -1.907 1.279 -2.787 1.00 96.62 79 ILE A CA 1
ATOM 658 C C . ILE A 1 79 ? -3.260 0.700 -2.417 1.00 96.62 79 ILE A C 1
ATOM 660 O O . ILE A 1 79 ? -3.856 -0.027 -3.213 1.00 96.62 79 ILE A O 1
ATOM 664 N N . HIS A 1 80 ? -3.730 1.019 -1.219 1.00 96.06 80 HIS A N 1
ATOM 665 C CA . HIS A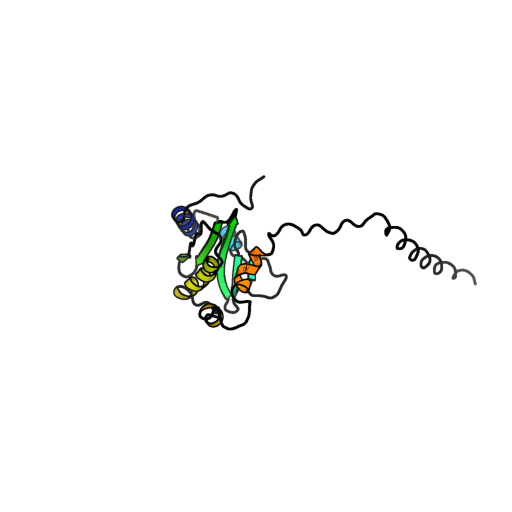 1 80 ? -4.996 0.540 -0.689 1.00 96.06 80 HIS A CA 1
ATOM 666 C C . HIS A 1 80 ? -5.874 1.741 -0.341 1.00 96.06 80 HIS A C 1
ATOM 668 O O . HIS A 1 80 ? -5.687 2.380 0.695 1.00 96.06 80 HIS A O 1
ATOM 674 N N . LEU A 1 81 ? -6.801 2.062 -1.243 1.00 94.75 81 LEU A N 1
ATOM 675 C CA . LEU A 1 81 ? -7.717 3.186 -1.098 1.00 94.75 81 LEU A CA 1
ATOM 676 C C . LEU A 1 81 ? -8.965 2.731 -0.346 1.00 94.75 81 LEU A C 1
ATOM 678 O O . LEU A 1 81 ? -9.666 1.810 -0.779 1.00 94.75 81 LEU A O 1
ATOM 682 N N . ARG A 1 82 ? -9.190 3.320 0.829 1.00 91.19 82 ARG A N 1
ATOM 683 C CA . ARG A 1 82 ? -10.188 2.836 1.791 1.00 91.19 82 ARG A CA 1
ATOM 684 C C . ARG A 1 82 ? -11.574 3.419 1.554 1.00 91.19 82 ARG A C 1
ATOM 686 O O . ARG A 1 82 ? -12.547 2.736 1.857 1.00 91.19 82 ARG A O 1
ATOM 693 N N . GLU A 1 83 ? -11.664 4.639 1.034 1.00 91.50 83 GLU A N 1
ATOM 694 C CA . GLU A 1 83 ? -12.943 5.318 0.799 1.00 91.50 83 GLU A CA 1
ATOM 695 C C . GLU A 1 83 ? -13.579 4.810 -0.501 1.00 91.50 83 GLU A C 1
ATOM 697 O O . GLU A 1 83 ? -14.762 4.480 -0.541 1.00 91.50 83 GLU A O 1
ATOM 702 N N . SER A 1 84 ? -12.758 4.640 -1.537 1.00 92.75 84 SER A N 1
ATOM 703 C CA . SER A 1 84 ? -13.139 4.143 -2.866 1.00 92.75 84 SER A CA 1
ATOM 704 C C . SER A 1 84 ? -13.075 2.616 -3.019 1.00 92.75 84 SER A C 1
ATOM 706 O O . SER A 1 84 ? -13.399 2.093 -4.086 1.00 92.75 84 SER A O 1
ATOM 708 N N . ILE A 1 85 ? -12.639 1.884 -1.984 1.00 93.62 85 ILE A N 1
ATOM 709 C CA . ILE A 1 85 ? -12.533 0.409 -1.961 1.00 93.62 85 ILE A CA 1
ATOM 710 C C . ILE A 1 85 ? -11.724 -0.115 -3.168 1.00 93.62 85 ILE A C 1
ATOM 712 O O . ILE A 1 85 ? -12.048 -1.121 -3.800 1.00 93.62 85 ILE A O 1
ATOM 716 N N . THR A 1 86 ? -10.645 0.587 -3.524 1.00 94.25 86 THR A N 1
ATOM 717 C CA . THR A 1 86 ? -9.897 0.325 -4.761 1.00 94.25 86 THR A CA 1
ATOM 718 C C . THR A 1 86 ? -8.406 0.113 -4.488 1.00 94.25 86 THR A C 1
ATOM 720 O O . THR A 1 86 ? -7.725 1.010 -3.993 1.00 94.25 86 THR A O 1
ATOM 723 N N . PRO A 1 87 ? -7.841 -1.064 -4.812 1.00 96.44 87 PRO A N 1
ATOM 724 C CA . PRO A 1 87 ? -6.398 -1.250 -4.796 1.00 96.44 87 PRO A CA 1
ATOM 725 C C . PRO A 1 87 ? -5.748 -0.892 -6.137 1.00 96.44 87 PRO A C 1
ATOM 727 O O . PRO A 1 87 ? -6.258 -1.243 -7.200 1.00 96.44 87 PRO A O 1
ATOM 730 N N . ILE A 1 88 ? -4.556 -0.299 -6.085 1.00 96.75 88 ILE A N 1
ATOM 731 C CA . ILE A 1 88 ? -3.688 -0.086 -7.254 1.00 96.75 88 ILE A CA 1
ATOM 732 C C . ILE A 1 88 ? -2.401 -0.886 -7.024 1.00 96.75 88 ILE A C 1
ATOM 734 O O . ILE A 1 88 ? -1.719 -0.703 -6.014 1.00 96.75 88 ILE A O 1
ATOM 738 N N . ILE A 1 89 ? -2.097 -1.820 -7.936 1.00 97.06 89 ILE A N 1
ATOM 739 C CA . ILE A 1 89 ? -1.069 -2.861 -7.734 1.00 97.06 89 ILE A CA 1
ATOM 740 C C . ILE A 1 89 ? -0.099 -2.933 -8.927 1.00 97.06 89 ILE A C 1
ATOM 742 O O . ILE A 1 89 ? -0.118 -3.891 -9.706 1.00 97.06 89 ILE A O 1
ATOM 746 N N . PRO A 1 90 ? 0.749 -1.919 -9.127 1.00 95.12 90 PRO A N 1
ATOM 747 C CA . PRO A 1 90 ? 1.791 -1.964 -10.136 1.00 95.12 90 PRO A CA 1
ATOM 748 C C . PRO A 1 90 ? 2.972 -2.825 -9.671 1.00 95.12 90 PRO A C 1
ATOM 750 O O . PRO A 1 90 ? 3.532 -2.643 -8.584 1.00 95.12 90 PRO A O 1
ATOM 753 N N . LEU A 1 91 ? 3.406 -3.730 -10.546 1.00 94.31 91 LEU A N 1
ATOM 754 C CA . LEU A 1 91 ? 4.602 -4.544 -10.351 1.00 94.31 91 LEU A CA 1
ATOM 755 C C . LEU A 1 91 ? 5.588 -4.300 -11.492 1.00 94.31 91 LEU A C 1
ATOM 757 O O . LEU A 1 91 ? 5.186 -4.150 -12.645 1.00 94.31 91 LEU A O 1
ATOM 761 N N . SER A 1 92 ? 6.881 -4.313 -11.179 1.00 93.69 92 SER A N 1
ATOM 762 C CA . SER A 1 92 ? 7.943 -4.302 -12.177 1.00 93.69 92 SER A CA 1
ATOM 763 C C . SER A 1 92 ? 9.007 -5.337 -11.841 1.00 93.69 92 SER A C 1
ATOM 765 O O . SER A 1 92 ? 9.520 -5.385 -10.723 1.00 93.69 92 SER A O 1
ATOM 767 N N . ASN A 1 93 ? 9.367 -6.144 -12.839 1.00 92.44 93 ASN A N 1
ATOM 768 C CA . ASN A 1 93 ? 10.446 -7.133 -12.770 1.00 92.44 93 ASN A CA 1
ATOM 769 C C . ASN A 1 93 ? 11.836 -6.534 -13.066 1.00 92.44 93 ASN A C 1
ATOM 771 O O . ASN A 1 93 ? 12.844 -7.232 -12.981 1.00 92.44 93 ASN A O 1
ATOM 775 N N . LYS A 1 94 ? 11.890 -5.246 -13.424 1.00 92.12 94 LYS A N 1
ATOM 776 C CA . LYS A 1 94 ? 13.110 -4.452 -13.586 1.00 92.12 94 LYS A CA 1
ATOM 777 C C . LYS A 1 94 ? 12.930 -3.110 -12.893 1.00 92.12 94 LYS A C 1
ATOM 779 O O . LYS A 1 94 ? 11.887 -2.478 -13.044 1.00 92.12 94 LYS A O 1
ATOM 784 N N . TYR A 1 95 ? 13.953 -2.645 -12.186 1.00 91.44 95 TYR A N 1
ATOM 785 C CA . TYR A 1 95 ? 13.856 -1.420 -11.410 1.00 91.44 95 TYR A CA 1
ATOM 786 C C . TYR A 1 95 ? 13.441 -0.267 -12.324 1.00 91.44 95 TYR A C 1
ATOM 788 O O . TYR A 1 95 ? 14.117 0.039 -13.310 1.00 91.44 95 TYR A O 1
ATOM 796 N N . SER A 1 96 ? 12.309 0.350 -11.994 1.00 89.06 96 SER A N 1
ATOM 797 C CA . SER A 1 96 ? 11.740 1.456 -12.751 1.00 89.06 96 SER A CA 1
ATOM 798 C C . SER A 1 96 ? 11.185 2.499 -11.796 1.00 89.06 96 SER A C 1
ATOM 800 O O . SER A 1 96 ? 10.235 2.231 -11.061 1.00 89.06 96 SER A O 1
ATOM 802 N N . ARG A 1 97 ? 11.738 3.717 -11.835 1.00 87.62 97 ARG A N 1
ATOM 803 C CA . ARG A 1 97 ? 11.215 4.852 -11.054 1.00 87.62 97 ARG A CA 1
ATOM 804 C C . ARG A 1 97 ? 9.783 5.224 -11.444 1.00 87.62 97 ARG A C 1
ATOM 806 O O . ARG A 1 97 ? 9.031 5.695 -10.600 1.00 87.62 97 ARG A O 1
ATOM 813 N N . LYS A 1 98 ? 9.380 4.942 -12.689 1.00 88.56 98 LYS A N 1
ATOM 814 C CA . LYS A 1 98 ? 8.031 5.238 -13.201 1.00 88.56 98 LYS A CA 1
ATOM 815 C C . LYS A 1 98 ? 6.930 4.558 -12.389 1.00 88.56 98 LYS A C 1
ATOM 817 O O . LYS A 1 98 ? 5.818 5.067 -12.338 1.00 88.56 98 LYS A O 1
ATOM 822 N N . ILE A 1 99 ? 7.243 3.438 -11.731 1.00 91.50 99 ILE A N 1
ATOM 823 C CA . ILE A 1 99 ? 6.260 2.717 -10.926 1.00 91.50 99 ILE A CA 1
ATOM 824 C C . ILE A 1 99 ? 5.745 3.556 -9.756 1.00 91.50 99 ILE A C 1
ATOM 826 O O . ILE A 1 99 ? 4.581 3.440 -9.406 1.00 91.50 99 ILE A O 1
ATOM 830 N N . TYR A 1 100 ? 6.570 4.433 -9.181 1.00 89.12 100 TYR A N 1
ATOM 831 C CA . TYR A 1 100 ? 6.160 5.268 -8.051 1.00 89.12 100 TYR A CA 1
ATOM 832 C C . TYR A 1 100 ? 5.165 6.356 -8.477 1.00 89.12 100 TYR A C 1
ATOM 834 O O . TYR A 1 100 ? 4.283 6.715 -7.705 1.00 89.12 100 TYR A O 1
ATOM 842 N N . GLY A 1 101 ? 5.225 6.797 -9.740 1.00 88.69 101 GLY A N 1
ATOM 843 C CA . GLY A 1 101 ? 4.269 7.750 -10.314 1.00 88.69 101 GLY A CA 1
ATOM 844 C C . GLY A 1 101 ? 2.840 7.208 -10.426 1.00 88.69 101 GLY A C 1
ATOM 845 O O . GLY A 1 101 ? 1.894 7.983 -10.504 1.00 88.69 101 GLY A O 1
ATOM 846 N N . THR A 1 102 ? 2.647 5.887 -10.356 1.00 89.62 102 THR A N 1
ATOM 847 C CA . THR A 1 102 ? 1.304 5.275 -10.310 1.00 89.62 102 THR A CA 1
ATOM 848 C C . THR A 1 102 ? 0.500 5.692 -9.083 1.00 89.62 102 THR A C 1
ATOM 850 O O . THR A 1 102 ? -0.719 5.555 -9.088 1.00 89.62 102 THR A O 1
ATOM 853 N N . MET A 1 103 ? 1.154 6.242 -8.055 1.00 88.12 103 MET A N 1
ATOM 854 C CA . MET A 1 103 ? 0.476 6.823 -6.905 1.00 88.12 103 MET A CA 1
ATOM 855 C C . MET A 1 103 ? -0.502 7.927 -7.299 1.00 88.12 103 MET A C 1
ATOM 857 O O . MET A 1 103 ? -1.535 8.070 -6.658 1.00 88.12 103 MET A O 1
ATOM 861 N N . LEU A 1 104 ? -0.256 8.626 -8.403 1.00 89.62 104 LEU A N 1
ATOM 862 C CA . LEU A 1 104 ? -1.172 9.642 -8.916 1.00 89.62 104 LEU A CA 1
ATOM 863 C C . LEU A 1 104 ? -2.458 9.059 -9.468 1.00 89.62 104 LEU A C 1
ATOM 865 O O . LEU A 1 104 ? -3.458 9.751 -9.480 1.00 89.62 104 LEU A O 1
ATOM 869 N N . LEU A 1 105 ? -2.482 7.784 -9.865 1.00 90.56 105 LEU A N 1
ATOM 870 C CA . LEU A 1 105 ? -3.735 7.144 -10.266 1.00 90.56 105 LEU A CA 1
ATOM 871 C C . LEU A 1 105 ? -4.742 7.103 -9.110 1.00 90.56 105 LEU A C 1
ATOM 873 O O . LEU A 1 105 ? -5.930 6.953 -9.364 1.00 90.56 105 LEU A O 1
ATOM 877 N N . SER A 1 106 ? -4.295 7.267 -7.858 1.00 91.19 106 SER A N 1
ATOM 878 C CA . SER A 1 106 ? -5.208 7.401 -6.723 1.00 91.19 106 SER A CA 1
ATOM 879 C C . SER A 1 106 ? -6.099 8.643 -6.806 1.00 91.19 106 SER A C 1
ATOM 881 O O . SER A 1 106 ? -7.231 8.572 -6.338 1.00 91.19 106 SER A O 1
ATOM 883 N N . THR A 1 107 ? -5.663 9.721 -7.475 1.00 90.12 107 THR A N 1
ATOM 884 C CA . THR A 1 107 ? -6.477 10.941 -7.644 1.00 90.12 107 THR A CA 1
ATOM 885 C C . THR A 1 107 ? -7.700 10.742 -8.517 1.00 90.12 107 THR A C 1
ATOM 887 O O . THR A 1 107 ? -8.641 11.525 -8.458 1.00 90.12 107 THR A O 1
ATOM 890 N N . LEU A 1 108 ? -7.700 9.689 -9.336 1.00 90.38 108 LEU A N 1
ATOM 891 C CA . LEU A 1 108 ? -8.855 9.333 -10.147 1.00 90.38 108 LEU A CA 1
ATOM 892 C C . LEU A 1 108 ? -9.994 8.746 -9.300 1.00 90.38 108 LEU A C 1
ATOM 894 O O . LEU A 1 108 ? -11.143 8.765 -9.730 1.00 90.38 108 LEU A O 1
ATOM 898 N N . PHE A 1 109 ? -9.674 8.203 -8.122 1.00 91.12 109 PHE A N 1
ATOM 899 C CA . PHE A 1 109 ? -10.629 7.516 -7.252 1.00 91.12 109 PHE A CA 1
ATOM 900 C C . PHE A 1 109 ? -10.978 8.322 -6.001 1.00 91.12 109 PHE A C 1
ATOM 902 O O . PHE A 1 109 ? -12.109 8.242 -5.528 1.00 91.12 109 PHE A O 1
ATOM 909 N N . GLU A 1 110 ? -10.020 9.071 -5.457 1.00 89.69 110 GLU A N 1
ATOM 910 C CA . GLU A 1 110 ? -10.163 9.854 -4.230 1.00 89.69 110 GLU A CA 1
ATOM 911 C C . GLU A 1 110 ? -9.535 11.239 -4.422 1.00 89.69 110 GLU A C 1
ATOM 913 O O . GLU A 1 110 ? -8.529 11.399 -5.111 1.00 89.69 110 GLU A O 1
ATOM 918 N N . ASP A 1 111 ? -10.135 12.253 -3.807 1.00 87.62 111 ASP A N 1
ATOM 919 C CA . ASP A 1 111 ? -9.715 13.644 -3.956 1.00 87.62 111 ASP A CA 1
ATOM 920 C C . ASP A 1 111 ? -8.511 13.947 -3.056 1.00 87.62 111 ASP A C 1
ATOM 922 O O . ASP A 1 111 ? -8.649 14.346 -1.898 1.00 87.62 111 ASP A O 1
ATOM 926 N N . PHE A 1 112 ? -7.316 13.684 -3.570 1.00 86.88 112 PHE A N 1
ATOM 927 C CA . PHE A 1 112 ? -6.065 13.939 -2.870 1.00 86.88 112 PHE A CA 1
ATOM 928 C C . PHE A 1 112 ? -5.355 15.178 -3.429 1.00 86.88 112 PHE A C 1
ATOM 930 O O . PHE A 1 112 ? -5.219 15.298 -4.651 1.00 86.88 112 PHE A O 1
ATOM 937 N N . PRO A 1 113 ? -4.786 16.040 -2.565 1.00 80.19 113 PRO A N 1
ATOM 938 C CA . PRO A 1 113 ? -4.081 17.249 -2.978 1.00 80.19 113 PRO A CA 1
ATOM 939 C C . PRO A 1 113 ? -2.654 16.913 -3.440 1.00 80.19 113 PRO A C 1
ATOM 941 O O . PRO A 1 113 ? -1.664 17.311 -2.826 1.00 80.19 113 PRO A O 1
ATOM 944 N N . PHE A 1 114 ? -2.516 16.114 -4.498 1.00 71.56 114 PHE A N 1
ATOM 945 C CA . PHE A 1 114 ? -1.213 15.921 -5.126 1.00 71.56 114 PHE A CA 1
ATOM 946 C C . PHE A 1 114 ? -0.892 17.114 -6.020 1.00 71.56 114 PHE A C 1
ATOM 948 O O . PHE A 1 114 ? -1.745 17.598 -6.757 1.00 71.56 114 PHE A O 1
ATOM 955 N N . GLU A 1 115 ? 0.365 17.545 -6.013 1.00 59.19 115 GLU A N 1
ATOM 956 C CA . GLU A 1 115 ? 0.882 18.518 -6.975 1.00 59.19 115 GLU A CA 1
ATOM 957 C C . GLU A 1 115 ? 1.010 17.842 -8.353 1.00 59.19 115 GLU A C 1
ATOM 959 O O . GLU A 1 115 ? 2.083 17.382 -8.752 1.00 59.19 115 GLU A O 1
ATOM 964 N N . ILE A 1 116 ? -0.112 17.724 -9.067 1.00 53.56 116 ILE A N 1
ATOM 965 C CA . ILE A 1 116 ? -0.214 17.062 -10.379 1.00 53.56 116 ILE A CA 1
ATOM 966 C C . ILE A 1 116 ? 0.770 17.695 -11.386 1.00 53.56 116 ILE A C 1
ATOM 968 O O . ILE A 1 116 ? 1.366 17.002 -12.216 1.00 53.56 116 ILE A O 1
ATOM 972 N N . ASP A 1 117 ? 1.027 18.997 -11.237 1.00 45.94 117 ASP A N 1
ATOM 973 C CA . ASP A 1 117 ? 1.901 19.793 -12.102 1.00 45.94 117 ASP A CA 1
ATOM 974 C C . ASP A 1 117 ? 3.359 19.310 -12.116 1.00 45.94 117 ASP A C 1
ATOM 976 O O . ASP A 1 117 ? 4.010 19.340 -13.162 1.00 45.94 117 ASP A O 1
ATOM 980 N N . LYS A 1 118 ? 3.872 18.781 -10.995 1.00 45.94 118 LYS A N 1
ATOM 981 C CA . LYS A 1 118 ? 5.263 18.292 -10.902 1.00 45.94 118 LYS A CA 1
ATOM 982 C C . LYS A 1 118 ? 5.482 16.938 -11.576 1.00 45.94 118 LYS A C 1
ATOM 984 O O . LYS A 1 118 ? 6.623 16.497 -11.712 1.00 45.94 118 LYS A O 1
ATOM 989 N N . VAL A 1 119 ? 4.407 16.259 -11.977 1.00 48.12 119 VAL A N 1
ATOM 990 C CA . VAL A 1 119 ? 4.480 14.901 -12.531 1.00 48.12 119 VAL A CA 1
ATOM 991 C C . VAL A 1 119 ? 4.125 14.861 -14.017 1.00 48.12 119 VAL A C 1
ATOM 993 O O . VAL A 1 119 ? 4.652 14.024 -14.748 1.00 48.12 119 VAL A O 1
ATOM 996 N N . ILE A 1 120 ? 3.296 15.792 -14.494 1.00 44.78 120 ILE A N 1
ATOM 997 C CA . ILE A 1 120 ? 2.971 15.918 -15.922 1.00 44.78 120 ILE A CA 1
ATOM 998 C C . ILE A 1 120 ? 4.168 16.459 -16.729 1.00 44.78 120 ILE A C 1
ATOM 1000 O O . ILE A 1 120 ? 4.349 16.049 -17.873 1.00 44.78 120 ILE A O 1
ATOM 1004 N N . ASN A 1 121 ? 5.027 17.297 -16.133 1.00 41.19 121 ASN A N 1
ATOM 1005 C CA . ASN A 1 121 ? 6.234 17.836 -16.773 1.00 41.19 121 ASN A CA 1
ATOM 1006 C C . ASN A 1 121 ? 7.519 17.397 -16.042 1.00 41.19 121 ASN A C 1
ATOM 1008 O O . ASN A 1 121 ? 8.035 18.142 -15.211 1.00 41.19 121 ASN A O 1
ATOM 1012 N N . PRO A 1 122 ? 8.068 16.206 -16.344 1.00 44.84 122 PRO A N 1
ATOM 1013 C CA . PRO A 1 122 ? 9.298 15.718 -15.714 1.00 44.84 122 PRO A CA 1
ATOM 1014 C C . PRO A 1 122 ? 10.578 16.445 -16.173 1.00 44.84 122 PRO A C 1
ATOM 1016 O O . PRO A 1 122 ? 11.609 16.286 -15.526 1.00 44.84 122 PRO A O 1
ATOM 1019 N N . ASP A 1 123 ? 10.515 17.226 -17.259 1.00 42.91 123 ASP A N 1
ATOM 1020 C CA . ASP A 1 123 ? 11.668 17.901 -17.883 1.00 42.91 123 ASP A CA 1
ATOM 1021 C C . ASP A 1 123 ? 11.733 19.415 -17.591 1.00 42.91 123 ASP A C 1
ATOM 1023 O O . ASP A 1 123 ? 12.634 20.103 -18.071 1.00 42.91 123 ASP A O 1
ATOM 1027 N N . ALA A 1 124 ? 10.799 19.957 -16.801 1.00 40.25 124 ALA A N 1
ATOM 1028 C CA . ALA A 1 124 ? 10.931 21.312 -16.277 1.00 40.25 124 ALA A CA 1
ATOM 1029 C C . ALA A 1 124 ? 12.038 21.294 -15.214 1.00 40.25 124 ALA A C 1
ATOM 1031 O O . ALA A 1 124 ? 11.837 20.763 -14.127 1.00 40.25 124 ALA A O 1
ATOM 1032 N N . GLU A 1 125 ? 13.219 21.800 -15.574 1.00 40.34 125 GLU A N 1
ATOM 1033 C CA . GLU A 1 125 ? 14.450 21.854 -14.779 1.00 40.34 125 GLU A CA 1
ATOM 1034 C C . GLU A 1 125 ? 14.216 22.045 -13.271 1.00 40.34 125 GLU A C 1
ATOM 1036 O O . GLU A 1 125 ? 14.151 23.157 -12.766 1.00 40.34 125 GLU A O 1
ATOM 1041 N N . THR A 1 126 ? 14.101 20.943 -12.535 1.00 30.05 126 THR A N 1
ATOM 1042 C CA . THR A 1 126 ? 14.521 20.778 -11.140 1.00 30.05 126 THR A CA 1
ATOM 1043 C C . THR A 1 126 ? 14.476 19.286 -10.827 1.00 30.05 126 THR A C 1
ATOM 1045 O O . THR A 1 126 ? 13.450 18.615 -10.935 1.00 30.05 126 THR A O 1
ATOM 1048 N N . ALA A 1 127 ? 15.636 18.735 -10.489 1.00 34.47 127 ALA A N 1
ATOM 1049 C CA . ALA A 1 127 ? 15.797 17.344 -10.103 1.00 34.47 127 ALA A CA 1
ATOM 1050 C C . ALA A 1 127 ? 15.128 17.094 -8.742 1.00 34.47 127 ALA A C 1
ATOM 1052 O O . ALA A 1 127 ? 15.818 17.174 -7.739 1.00 34.47 127 ALA A O 1
ATOM 1053 N N . ASP A 1 128 ? 13.809 16.862 -8.684 1.00 37.28 128 ASP A N 1
ATOM 1054 C CA . ASP A 1 128 ? 13.174 16.545 -7.387 1.00 37.28 128 ASP A CA 1
ATOM 1055 C C . ASP A 1 128 ? 11.759 15.917 -7.426 1.00 37.28 128 ASP A C 1
ATOM 1057 O O . ASP A 1 128 ? 11.211 15.573 -6.389 1.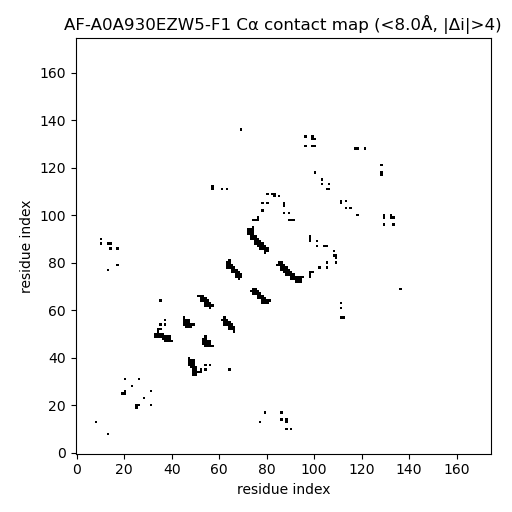00 37.28 128 ASP A O 1
ATOM 1061 N N . SER A 1 129 ? 11.097 15.699 -8.573 1.00 38.16 129 SER A N 1
ATOM 1062 C CA . SER A 1 129 ? 9.716 15.151 -8.535 1.00 38.16 129 SER A CA 1
ATOM 1063 C C . SER A 1 129 ? 9.653 13.629 -8.345 1.00 38.16 129 SER A C 1
ATOM 1065 O O . SER A 1 129 ? 8.702 13.100 -7.766 1.00 38.16 129 SER A O 1
ATOM 1067 N N . THR A 1 130 ? 10.699 12.899 -8.753 1.00 40.69 130 THR A N 1
ATOM 1068 C CA . THR A 1 130 ? 10.849 11.481 -8.386 1.00 40.69 130 THR A CA 1
ATOM 1069 C C . THR A 1 130 ? 11.350 11.275 -6.960 1.00 40.69 130 THR A C 1
ATOM 1071 O O . THR A 1 130 ? 11.189 10.170 -6.456 1.00 40.69 130 THR A O 1
ATOM 1074 N N . GLU A 1 131 ? 11.932 12.280 -6.304 1.00 37.00 131 GLU A N 1
ATOM 1075 C CA . GLU A 1 131 ? 12.513 12.129 -4.962 1.00 37.00 131 GLU A CA 1
ATOM 1076 C C . GLU A 1 131 ? 11.447 12.157 -3.862 1.00 37.00 131 GLU A C 1
ATOM 1078 O O . GLU A 1 131 ? 11.505 11.315 -2.971 1.00 37.00 131 GLU A O 1
ATOM 1083 N N . VAL A 1 132 ? 10.366 12.937 -4.014 1.00 39.91 132 VAL A N 1
ATOM 1084 C CA . VAL A 1 132 ? 9.216 12.960 -3.073 1.00 39.91 132 VAL A CA 1
ATOM 1085 C C . VAL A 1 132 ? 8.561 11.578 -2.868 1.00 39.91 132 VAL A C 1
ATOM 1087 O O . VAL A 1 132 ? 7.896 11.326 -1.859 1.00 39.91 132 VAL A O 1
ATOM 1090 N N . PHE A 1 133 ? 8.748 10.656 -3.819 1.00 44.16 133 PHE A N 1
ATOM 1091 C CA . PHE A 1 133 ? 8.294 9.262 -3.726 1.00 44.16 133 PHE A CA 1
ATOM 1092 C C . PHE A 1 133 ? 9.444 8.237 -3.704 1.00 44.16 133 PHE A C 1
ATOM 1094 O O . PHE A 1 133 ? 9.192 7.046 -3.509 1.00 44.16 133 PHE A O 1
ATOM 1101 N N . ALA A 1 134 ? 10.695 8.673 -3.896 1.00 39.22 134 ALA A N 1
ATOM 1102 C CA . ALA A 1 134 ? 11.895 7.834 -3.880 1.00 39.22 134 ALA A CA 1
ATOM 1103 C C . ALA A 1 134 ? 12.791 8.042 -2.649 1.00 39.22 134 ALA A C 1
ATOM 1105 O O . ALA A 1 134 ? 13.760 7.291 -2.513 1.00 39.22 134 ALA A O 1
ATOM 1106 N N . GLU A 1 135 ? 12.461 8.951 -1.722 1.00 41.44 135 GLU A N 1
ATOM 1107 C CA . GLU A 1 135 ? 13.153 9.113 -0.426 1.00 41.44 135 GLU A CA 1
ATOM 1108 C C . GLU A 1 135 ? 13.331 7.770 0.317 1.00 41.44 135 GLU A C 1
ATOM 1110 O O . GLU A 1 135 ? 14.321 7.540 1.012 1.00 41.44 135 GLU A O 1
ATOM 1115 N N . ASP A 1 136 ? 12.436 6.809 0.083 1.00 43.28 136 ASP A N 1
ATOM 1116 C CA . ASP A 1 136 ? 12.506 5.464 0.657 1.00 43.28 136 ASP A CA 1
ATOM 1117 C C . ASP A 1 136 ? 13.582 4.548 0.062 1.00 43.28 136 ASP A C 1
ATOM 1119 O O . ASP A 1 136 ? 13.957 3.547 0.681 1.00 43.28 136 ASP A O 1
ATOM 1123 N N . THR A 1 137 ? 14.078 4.855 -1.137 1.00 41.19 137 THR A N 1
ATOM 1124 C CA . THR A 1 137 ? 15.091 4.044 -1.832 1.00 41.19 137 THR A CA 1
ATOM 1125 C C . THR A 1 137 ? 16.525 4.409 -1.445 1.00 41.19 137 THR A C 1
ATOM 1127 O O . THR A 1 137 ? 17.415 3.560 -1.528 1.00 41.19 137 THR A O 1
ATOM 1130 N N . GLU A 1 138 ? 16.759 5.619 -0.932 1.00 38.09 138 GLU A N 1
ATOM 1131 C CA . GLU A 1 138 ? 18.083 6.090 -0.498 1.00 38.09 138 GLU A CA 1
ATOM 1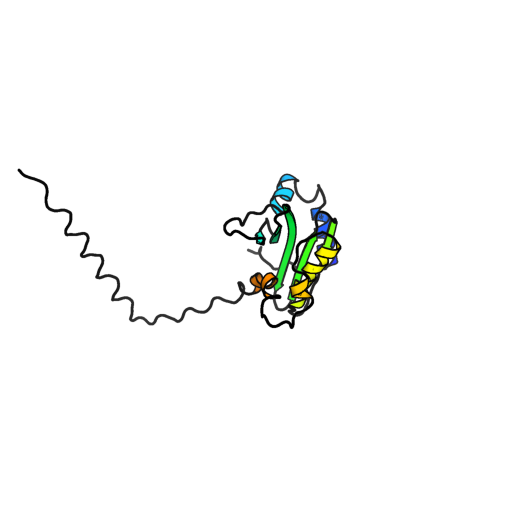132 C C . GLU A 1 138 ? 18.571 5.383 0.784 1.00 38.09 138 GLU A C 1
ATOM 1134 O O . GLU A 1 138 ? 19.768 5.129 0.942 1.00 38.09 138 GLU A O 1
ATOM 1139 N N . ARG A 1 139 ? 17.658 4.970 1.677 1.00 38.91 139 ARG A N 1
ATOM 1140 C CA . ARG A 1 139 ? 18.009 4.373 2.984 1.00 38.91 139 ARG A CA 1
ATOM 1141 C C . ARG A 1 139 ? 18.533 2.932 2.906 1.00 38.91 139 ARG A C 1
ATOM 1143 O O . ARG A 1 139 ? 19.138 2.452 3.860 1.00 38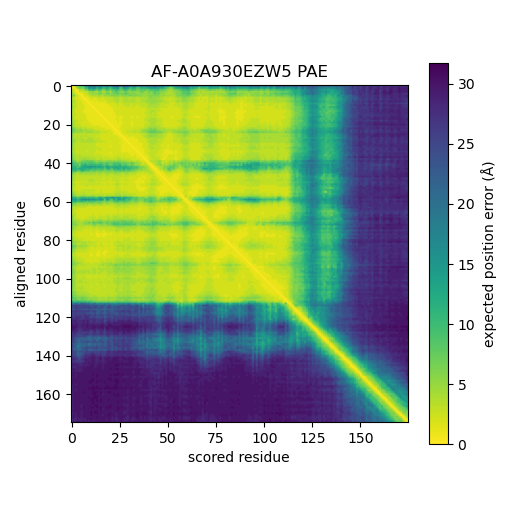.91 139 ARG A O 1
ATOM 1150 N N . ALA A 1 140 ? 18.331 2.244 1.782 1.00 38.22 140 ALA A N 1
ATOM 1151 C CA . ALA A 1 140 ? 18.754 0.856 1.578 1.00 38.22 140 ALA A CA 1
ATOM 1152 C C . ALA A 1 140 ? 20.046 0.710 0.742 1.00 38.22 140 ALA A C 1
ATOM 1154 O O . ALA A 1 140 ? 20.417 -0.403 0.362 1.00 38.22 140 ALA A O 1
ATOM 1155 N N . LYS A 1 141 ? 20.782 1.807 0.501 1.00 36.28 141 LYS A N 1
ATOM 1156 C CA . LYS A 1 141 ? 22.194 1.731 0.094 1.00 36.28 141 LYS A CA 1
ATOM 1157 C C . LYS A 1 141 ? 23.029 1.300 1.309 1.00 36.28 141 LYS A C 1
ATOM 1159 O O . LYS A 1 141 ? 22.920 1.878 2.386 1.00 36.28 141 LYS A O 1
ATOM 1164 N N . THR A 1 142 ? 23.851 0.266 1.130 1.00 31.50 142 THR A N 1
ATOM 1165 C CA . THR A 1 142 ? 24.832 -0.253 2.105 1.00 31.50 142 THR A CA 1
ATOM 1166 C C . THR A 1 142 ? 25.525 0.859 2.904 1.00 31.50 142 THR A C 1
ATOM 1168 O O . THR A 1 142 ? 25.862 1.886 2.305 1.00 31.50 142 THR A O 1
ATOM 1171 N N . PRO A 1 143 ? 25.821 0.665 4.208 1.00 31.28 143 PRO A N 1
ATOM 1172 C CA . PRO A 1 143 ? 26.511 1.677 4.997 1.00 31.28 143 PRO A CA 1
ATOM 1173 C C . PRO A 1 143 ? 27.814 2.063 4.296 1.00 31.28 143 PRO A C 1
ATOM 1175 O O . PRO A 1 143 ? 28.647 1.200 4.006 1.00 31.28 143 PRO A O 1
ATOM 1178 N N . LYS A 1 144 ? 27.992 3.362 4.014 1.00 34.19 144 LYS A N 1
ATOM 1179 C CA . LYS A 1 144 ? 29.292 3.910 3.615 1.00 34.19 144 LYS A CA 1
ATOM 1180 C C . LYS A 1 144 ? 30.306 3.391 4.637 1.00 34.19 144 LYS A C 1
ATOM 1182 O O . LYS A 1 144 ? 30.189 3.709 5.822 1.00 34.19 144 LYS A O 1
ATOM 1187 N N . LYS A 1 145 ? 31.264 2.559 4.205 1.00 31.98 145 LYS A N 1
ATOM 1188 C CA . LYS A 1 145 ? 32.410 2.175 5.039 1.00 31.98 145 LYS A CA 1
ATOM 1189 C C . LYS A 1 145 ? 33.004 3.476 5.570 1.00 31.98 145 LYS A C 1
ATOM 1191 O O . LYS A 1 145 ? 33.523 4.268 4.786 1.00 31.98 145 LYS A O 1
ATOM 1196 N N . LYS A 1 146 ? 32.902 3.714 6.883 1.00 30.81 146 LYS A N 1
ATOM 1197 C CA . LYS A 1 146 ? 33.679 4.778 7.523 1.00 30.81 146 LYS A CA 1
ATOM 1198 C C . LYS A 1 146 ? 35.147 4.531 7.148 1.00 30.81 146 LYS A C 1
ATOM 1200 O O . LYS A 1 146 ? 35.580 3.375 7.233 1.00 30.81 146 LYS A O 1
ATOM 1205 N N . PRO A 1 147 ? 35.907 5.549 6.712 1.00 33.34 147 PRO A N 1
ATOM 1206 C CA . PRO A 1 147 ? 37.339 5.378 6.530 1.00 33.34 147 PRO A CA 1
ATOM 1207 C C . PRO A 1 147 ? 37.922 4.861 7.851 1.00 33.34 147 PRO A C 1
ATOM 1209 O O . PRO A 1 147 ? 37.596 5.378 8.923 1.00 33.34 147 PRO A O 1
ATOM 1212 N N . LYS A 1 148 ? 38.716 3.783 7.780 1.00 33.06 148 LYS A N 1
ATOM 1213 C CA . LYS A 1 148 ? 39.456 3.257 8.933 1.00 33.06 148 LYS A CA 1
ATOM 1214 C C . LYS A 1 148 ? 40.284 4.412 9.493 1.00 33.06 148 LYS A C 1
ATOM 1216 O O . LYS A 1 148 ? 41.215 4.855 8.829 1.00 33.06 148 LYS A O 1
ATOM 1221 N N . LYS A 1 149 ? 39.956 4.889 10.696 1.00 32.84 149 LYS A N 1
ATOM 1222 C CA . LYS A 1 149 ? 40.893 5.706 11.466 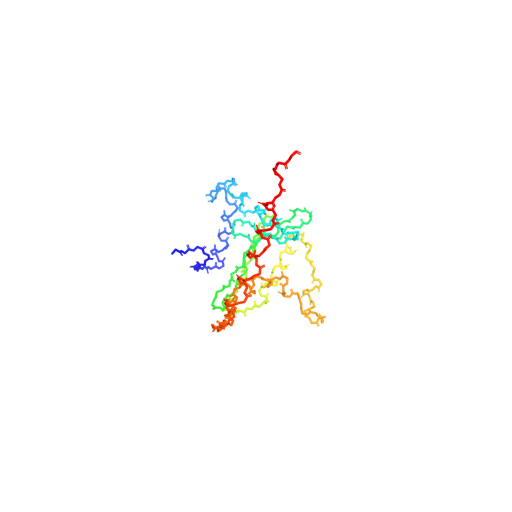1.00 32.84 149 LYS A CA 1
ATOM 1223 C C . LYS A 1 149 ? 42.099 4.816 11.747 1.00 32.84 149 LYS A C 1
ATOM 1225 O O . LYS A 1 149 ? 41.980 3.812 12.446 1.00 32.84 149 LYS A O 1
ATOM 1230 N N . THR A 1 150 ? 43.223 5.133 11.121 1.00 31.33 150 THR A N 1
ATOM 1231 C CA . THR A 1 150 ? 44.520 4.570 11.473 1.00 31.33 150 THR A CA 1
ATOM 1232 C C . THR A 1 150 ? 44.838 4.945 12.917 1.00 31.33 150 THR A C 1
ATOM 1234 O O . THR A 1 150 ? 44.515 6.039 13.381 1.00 31.33 150 THR A O 1
ATOM 1237 N N . SER A 1 151 ? 45.430 4.001 13.637 1.00 39.34 151 SER A N 1
ATOM 1238 C CA . SER A 1 151 ? 45.878 4.121 15.020 1.00 39.34 151 SER A CA 1
ATOM 1239 C C . SER A 1 151 ? 46.969 5.191 15.145 1.00 39.34 151 SER A C 1
ATOM 1241 O O . SER A 1 151 ? 48.151 4.884 15.030 1.00 39.34 151 SER A O 1
ATOM 1243 N N . ALA A 1 152 ? 46.573 6.448 15.325 1.00 42.16 152 ALA A N 1
ATOM 1244 C CA . ALA A 1 152 ? 47.477 7.533 15.715 1.00 42.16 152 ALA A CA 1
ATOM 1245 C C . ALA A 1 152 ? 46.781 8.677 16.481 1.00 42.16 152 ALA A C 1
ATOM 1247 O O . ALA A 1 152 ? 47.451 9.388 17.219 1.00 42.16 152 ALA A O 1
ATOM 1248 N N . ASP A 1 153 ? 45.451 8.822 16.401 1.00 38.47 153 ASP A N 1
ATOM 1249 C CA . ASP A 1 153 ? 44.749 9.988 16.977 1.00 38.47 153 ASP A CA 1
ATOM 1250 C C . ASP A 1 153 ? 44.029 9.751 18.320 1.00 38.47 153 ASP A C 1
ATOM 1252 O O . ASP A 1 153 ? 43.320 10.627 18.811 1.00 38.47 153 ASP A O 1
ATOM 1256 N N . SER A 1 154 ? 44.211 8.601 18.974 1.00 37.75 154 SER A N 1
ATOM 1257 C CA . SER A 1 154 ? 43.580 8.311 20.277 1.00 37.75 154 SER A CA 1
ATOM 1258 C C . SER A 1 154 ? 44.371 8.810 21.499 1.00 37.75 154 SER A C 1
ATOM 1260 O O . SER A 1 154 ? 44.134 8.335 22.603 1.00 37.75 154 SER A O 1
ATOM 1262 N N . LEU A 1 155 ? 45.306 9.753 21.332 1.00 40.47 155 LEU A N 1
ATOM 1263 C CA . LEU A 1 155 ? 46.223 10.189 22.402 1.00 40.47 155 LEU A CA 1
ATOM 1264 C C . LEU A 1 155 ? 46.192 11.691 22.739 1.00 40.47 155 LEU A C 1
ATOM 1266 O O . LEU A 1 155 ? 47.062 12.161 23.467 1.00 40.47 155 LEU A O 1
ATOM 1270 N N . LYS A 1 156 ? 45.196 12.463 22.276 1.00 40.72 156 LYS A N 1
ATOM 1271 C CA . LYS A 1 156 ? 45.115 13.908 22.595 1.00 40.72 156 LYS A CA 1
ATOM 1272 C C . LYS A 1 156 ? 43.825 14.418 23.240 1.00 40.72 156 LYS A C 1
ATOM 1274 O O . LYS A 1 156 ? 43.774 15.595 23.568 1.00 40.72 156 LYS A O 1
ATOM 1279 N N . ALA A 1 157 ? 42.824 13.572 23.485 1.00 41.34 157 ALA A N 1
ATOM 1280 C CA . ALA A 1 157 ? 41.539 14.028 24.036 1.00 41.34 157 ALA A CA 1
ATOM 1281 C C . ALA A 1 157 ? 41.309 13.701 25.525 1.00 41.34 157 ALA A C 1
ATOM 1283 O O . ALA A 1 157 ? 40.307 14.124 26.079 1.00 41.34 157 ALA A O 1
ATOM 1284 N N . THR A 1 158 ? 42.220 12.992 26.195 1.00 37.38 158 THR A N 1
ATOM 1285 C CA . THR A 1 158 ? 42.045 12.557 27.598 1.00 37.38 158 THR A CA 1
ATOM 1286 C C . THR A 1 158 ? 42.895 13.326 28.610 1.00 37.38 158 THR A C 1
ATOM 1288 O O . THR A 1 158 ? 43.037 12.880 29.739 1.00 37.38 158 THR A O 1
ATOM 1291 N N . LYS A 1 159 ? 43.467 14.484 28.248 1.00 42.03 159 LYS A N 1
ATOM 1292 C CA . LYS A 1 159 ? 44.363 15.236 29.151 1.00 42.03 159 LYS A CA 1
ATOM 1293 C C . LYS A 1 159 ? 43.914 16.653 29.514 1.00 42.03 159 LYS A C 1
ATOM 1295 O O . LYS A 1 159 ? 44.685 17.367 30.143 1.00 42.03 159 LYS A O 1
ATOM 1300 N N . THR A 1 160 ? 42.695 17.053 29.151 1.00 38.03 160 THR A N 1
ATOM 1301 C CA . THR A 1 160 ? 42.219 18.434 29.372 1.00 38.03 160 THR A CA 1
ATOM 1302 C C . THR A 1 160 ? 41.032 18.535 30.338 1.00 38.03 160 THR A C 1
ATOM 1304 O O . THR A 1 160 ? 40.753 19.624 30.821 1.00 38.03 160 THR A O 1
ATOM 1307 N N . GLU A 1 161 ? 40.374 17.426 30.694 1.00 39.44 161 GLU A N 1
ATOM 1308 C CA . GLU A 1 161 ? 39.208 17.448 31.602 1.00 39.44 161 GLU A CA 1
ATOM 1309 C C . GLU A 1 161 ? 39.536 17.079 33.061 1.00 39.44 161 GLU A C 1
ATOM 1311 O O . GLU A 1 161 ? 38.795 17.452 33.964 1.00 39.44 161 GLU A O 1
ATOM 1316 N N . GLU A 1 162 ? 40.691 16.466 33.344 1.00 41.69 162 GLU A N 1
ATOM 1317 C CA . GLU A 1 162 ? 41.087 16.095 34.718 1.00 41.69 162 GLU A CA 1
ATOM 1318 C C . GLU A 1 162 ? 41.717 17.239 35.540 1.00 41.69 162 GLU A C 1
ATOM 1320 O O . GLU A 1 162 ? 42.025 17.065 36.716 1.00 41.69 162 GLU A O 1
ATOM 1325 N N . THR A 1 163 ? 41.916 18.430 34.962 1.00 38.59 163 THR A N 1
ATOM 1326 C CA . THR A 1 163 ? 42.553 19.567 35.665 1.00 38.59 163 THR A CA 1
ATOM 1327 C C . THR A 1 163 ? 41.554 20.601 36.198 1.00 38.59 163 THR A C 1
ATOM 1329 O O . THR A 1 163 ? 41.930 21.430 37.017 1.00 38.59 163 THR A O 1
ATOM 1332 N N . ILE A 1 164 ? 40.272 20.540 35.817 1.00 42.06 164 ILE A N 1
ATOM 1333 C CA . ILE A 1 164 ? 39.284 21.572 36.196 1.00 42.06 164 ILE A CA 1
ATOM 1334 C C . ILE A 1 164 ? 38.432 21.164 37.416 1.00 42.06 164 ILE A C 1
ATOM 1336 O O . ILE A 1 164 ? 37.894 22.027 38.099 1.00 42.06 164 ILE A O 1
ATOM 1340 N N . GLN A 1 165 ? 38.375 19.878 37.777 1.00 40.84 165 GLN A N 1
ATOM 1341 C CA . GLN A 1 165 ? 37.579 19.402 38.924 1.00 40.84 165 GLN A CA 1
ATOM 1342 C C . GLN A 1 165 ? 38.337 19.304 40.259 1.00 40.84 165 GLN A C 1
ATOM 1344 O O . GLN A 1 165 ? 37.746 18.897 41.251 1.00 40.84 165 GLN A O 1
ATOM 1349 N N . LYS A 1 166 ? 39.620 19.690 40.331 1.00 44.16 166 LYS A N 1
ATOM 1350 C CA . LYS A 1 166 ? 40.423 19.562 41.568 1.00 44.16 166 LYS A CA 1
ATOM 1351 C C . LYS A 1 166 ? 40.807 20.884 42.246 1.00 44.16 166 LYS A C 1
ATOM 1353 O O . LYS A 1 166 ? 41.645 20.876 43.139 1.00 44.16 166 LYS A O 1
ATOM 1358 N N . THR A 1 167 ? 40.209 22.010 41.852 1.00 38.69 167 THR A N 1
ATOM 1359 C CA . THR A 1 167 ? 40.493 23.337 42.445 1.00 38.69 167 THR A CA 1
ATOM 1360 C C . THR A 1 167 ? 39.267 24.058 43.012 1.00 38.69 167 THR A C 1
ATOM 1362 O O . THR A 1 167 ? 39.373 25.232 43.342 1.00 38.69 167 THR A O 1
ATOM 1365 N N . SER A 1 168 ? 38.113 23.395 43.153 1.00 42.75 168 SER A N 1
ATOM 1366 C CA . SER A 1 168 ? 36.893 24.008 43.714 1.00 42.75 168 SER A CA 1
ATOM 1367 C C . SER A 1 168 ? 36.374 23.344 44.995 1.00 42.75 168 SER A C 1
ATOM 1369 O O . SER A 1 168 ? 35.232 23.582 45.366 1.00 42.75 168 SER A O 1
ATOM 1371 N N . GLU A 1 169 ? 37.177 22.515 45.668 1.00 45.97 169 GLU A N 1
ATOM 1372 C CA . GLU A 1 169 ? 36.744 21.771 46.867 1.00 45.97 169 GLU A CA 1
ATOM 1373 C C . GLU A 1 169 ? 37.772 21.851 48.013 1.00 45.97 169 GLU A C 1
ATOM 1375 O O . GLU A 1 169 ? 38.050 20.877 48.705 1.00 45.97 169 GLU A O 1
ATOM 1380 N N . SER A 1 170 ? 38.381 23.026 48.204 1.00 48.62 170 SER A N 1
ATOM 1381 C CA . SER A 1 170 ? 39.220 23.300 49.378 1.00 48.62 170 SER A CA 1
ATOM 1382 C C . SER A 1 170 ? 39.303 24.800 49.677 1.00 48.62 170 SER A C 1
ATOM 1384 O O . SER A 1 170 ? 40.305 25.424 49.344 1.00 48.62 170 SER A O 1
ATOM 1386 N N . THR A 1 171 ? 38.246 25.363 50.265 1.00 41.69 171 THR A N 1
ATOM 1387 C CA . THR A 1 171 ? 38.273 26.555 51.142 1.00 41.69 171 THR A CA 1
ATOM 1388 C C . THR A 1 171 ? 36.836 26.881 51.534 1.00 41.69 171 THR A C 1
ATOM 1390 O O . THR A 1 171 ? 36.137 27.480 50.726 1.00 41.69 171 THR A O 1
ATOM 1393 N N . GLU A 1 172 ? 36.406 26.433 52.715 1.00 40.31 172 GLU A N 1
ATOM 1394 C CA . GLU A 1 172 ? 35.425 27.089 53.604 1.00 40.31 172 GLU A CA 1
ATOM 1395 C C . GLU A 1 172 ? 35.156 26.161 54.808 1.00 40.31 172 GLU A C 1
ATOM 1397 O O . GLU A 1 172 ? 34.126 25.505 54.910 1.00 40.31 172 GLU A O 1
ATOM 1402 N N . GLU A 1 173 ? 36.137 26.078 55.708 1.00 37.66 173 GLU A N 1
ATOM 1403 C CA . GLU A 1 173 ? 35.947 25.742 57.124 1.00 37.66 173 GLU A CA 1
ATOM 1404 C C . GLU A 1 173 ? 37.024 26.512 57.918 1.00 37.66 173 GLU A C 1
ATOM 1406 O O . GLU A 1 173 ? 38.174 26.554 57.479 1.00 37.66 173 GLU A O 1
ATOM 1411 N N . GLU A 1 174 ? 36.612 27.107 59.046 1.00 36.88 174 GLU A N 1
ATOM 1412 C CA . GLU A 1 174 ? 37.390 27.837 60.079 1.00 36.88 174 GLU A CA 1
ATOM 1413 C C . GLU A 1 174 ? 37.624 29.354 59.874 1.00 36.88 174 GLU A C 1
ATOM 1415 O O . GLU A 1 174 ? 38.614 29.784 59.287 1.00 36.88 174 GLU A O 1
ATOM 1420 N N . ASP A 1 175 ? 36.671 30.182 60.339 1.00 36.34 175 ASP A N 1
ATOM 1421 C CA . ASP A 1 175 ? 36.756 30.986 61.589 1.00 36.34 175 ASP A CA 1
ATOM 1422 C C . ASP A 1 175 ? 35.499 31.865 61.801 1.00 36.34 175 ASP A C 1
ATOM 1424 O O . ASP A 1 175 ? 35.095 32.599 60.867 1.00 36.34 175 ASP A O 1
#